Protein AF-A0A968JKD2-F1 (afdb_monomer_lite)

pLDDT: mean 70.76, std 13.06, range [42.16, 91.88]

Sequence (62 aa):
MKRYTILFLLLFLALIHAFSQEQKISGVVTDAENGDPLPGVSVMVEGTEKGWLPIMKENIQF

Radius of gyration: 20.39 Å; chains: 1; bounding box: 45×22×54 Å

Structure (mmCIF, N/CA/C/O backbone):
data_AF-A0A968JKD2-F1
#
_entry.id   AF-A0A968JKD2-F1
#
loop_
_atom_site.group_PDB
_atom_site.id
_atom_site.type_symbol
_atom_site.label_atom_id
_atom_site.label_alt_id
_atom_site.label_comp_id
_atom_site.label_asym_id
_atom_site.label_entity_id
_atom_site.label_seq_id
_atom_site.pdbx_PDB_ins_code
_atom_site.Cartn_x
_atom_site.Cartn_y
_atom_site.Cartn_z
_atom_site.occupancy
_atom_site.B_iso_or_equiv
_atom_site.auth_seq_id
_atom_site.auth_comp_id
_atom_site.auth_asym_id
_atom_site.auth_atom_id
_atom_site.pdbx_PDB_model_num
ATOM 1 N N . MET A 1 1 ? -27.883 -11.852 32.536 1.00 56.69 1 MET A N 1
ATOM 2 C CA . MET A 1 1 ? -28.012 -10.823 31.477 1.00 56.69 1 MET A CA 1
ATOM 3 C C . MET A 1 1 ? -26.702 -10.074 31.204 1.00 56.69 1 MET A C 1
ATOM 5 O O . MET A 1 1 ? -26.218 -10.167 30.089 1.00 56.69 1 MET A O 1
ATOM 9 N N . LYS A 1 2 ? -26.066 -9.422 32.197 1.00 60.31 2 LYS A N 1
ATOM 10 C CA . LYS A 1 2 ? -24.875 -8.552 32.001 1.00 60.31 2 LYS A CA 1
ATOM 11 C C . LYS A 1 2 ? -23.638 -9.217 31.359 1.00 60.31 2 LYS A C 1
ATOM 13 O O . LYS A 1 2 ? -22.885 -8.560 30.651 1.00 60.31 2 LYS A O 1
ATOM 18 N N . ARG A 1 3 ? -23.432 -10.523 31.584 1.00 71.19 3 ARG A N 1
ATOM 19 C CA . ARG A 1 3 ? -22.261 -11.278 31.090 1.00 71.19 3 ARG A CA 1
ATOM 20 C C . ARG A 1 3 ? -22.259 -11.472 29.565 1.00 71.19 3 ARG A C 1
ATOM 22 O O . ARG A 1 3 ? -21.196 -11.464 28.962 1.00 71.19 3 ARG A O 1
ATOM 29 N N . TYR A 1 4 ? -23.435 -11.586 28.946 1.00 86.12 4 TYR A N 1
ATOM 30 C CA . TYR A 1 4 ? -23.5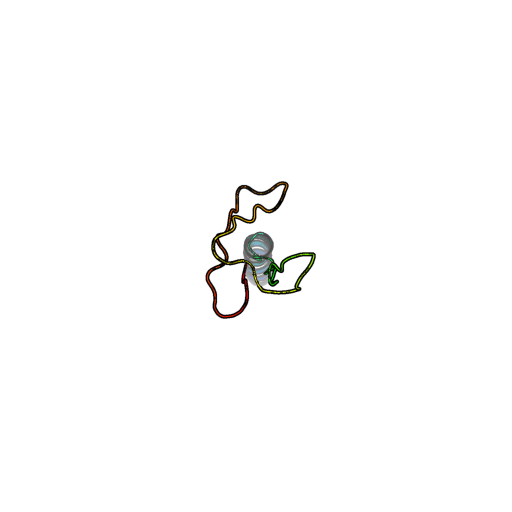65 -11.675 27.485 1.00 86.12 4 TYR A CA 1
ATOM 31 C C . TYR A 1 4 ? -23.543 -10.295 26.818 1.00 86.12 4 TYR A C 1
ATOM 33 O O . TYR A 1 4 ? -23.118 -10.177 25.675 1.00 86.12 4 TYR A O 1
ATOM 41 N N . THR A 1 5 ? -23.930 -9.243 27.549 1.00 89.38 5 THR A N 1
ATOM 42 C CA . THR A 1 5 ? -23.891 -7.853 27.071 1.00 89.38 5 THR A CA 1
ATOM 43 C C . THR A 1 5 ? -22.472 -7.410 26.716 1.00 89.38 5 THR A C 1
ATOM 45 O O . THR A 1 5 ? -22.264 -6.807 25.670 1.00 89.38 5 THR A O 1
ATOM 48 N N . ILE A 1 6 ? -21.483 -7.761 27.544 1.00 91.44 6 ILE A N 1
ATOM 49 C CA . ILE A 1 6 ? -20.067 -7.445 27.285 1.00 91.44 6 ILE A CA 1
ATOM 50 C C . ILE A 1 6 ? -19.556 -8.193 26.046 1.00 91.44 6 ILE A C 1
ATOM 52 O O . ILE A 1 6 ? -18.826 -7.628 25.239 1.00 91.44 6 ILE A O 1
ATOM 56 N N . LEU A 1 7 ? -19.977 -9.447 25.870 1.00 91.44 7 LEU A N 1
ATOM 57 C CA . LEU A 1 7 ? -19.575 -10.275 24.734 1.00 91.44 7 LEU A CA 1
ATOM 58 C C . LEU A 1 7 ? -20.123 -9.721 23.408 1.00 91.44 7 LEU A C 1
ATOM 60 O O . LEU A 1 7 ? -19.398 -9.650 22.420 1.00 91.44 7 LEU A O 1
ATOM 64 N N . PHE A 1 8 ? -21.375 -9.254 23.414 1.00 91.69 8 PHE A N 1
ATOM 65 C CA . PHE A 1 8 ? -21.984 -8.558 22.278 1.00 91.69 8 PHE A CA 1
ATOM 66 C C . PHE A 1 8 ? -21.295 -7.225 21.961 1.00 91.69 8 PHE A C 1
ATOM 68 O O . PHE A 1 8 ? -21.087 -6.910 20.793 1.00 91.69 8 PHE A O 1
ATOM 75 N N . LEU A 1 9 ? -20.906 -6.460 22.985 1.00 91.88 9 LEU A N 1
ATOM 76 C CA . LEU A 1 9 ? -20.185 -5.198 22.810 1.00 91.88 9 LEU A CA 1
ATOM 77 C C . LEU A 1 9 ? -18.803 -5.410 22.173 1.00 91.88 9 LEU A C 1
ATOM 79 O O . LEU A 1 9 ? -18.432 -4.687 21.252 1.00 91.88 9 LEU A O 1
ATOM 83 N N . LEU A 1 10 ? -18.064 -6.427 22.627 1.00 91.31 10 LEU A N 1
ATOM 84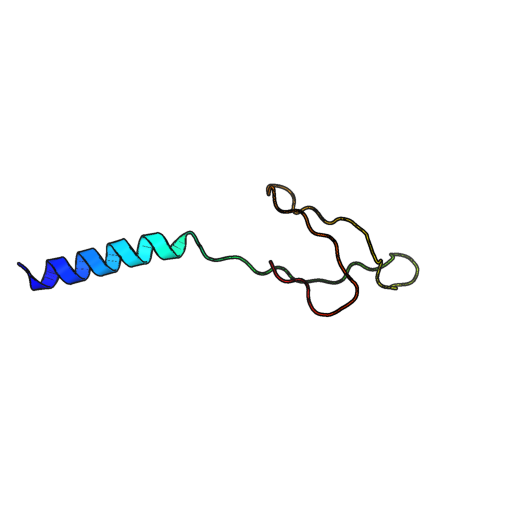 C CA . LEU A 1 10 ? -16.772 -6.815 22.051 1.00 91.31 10 LEU A CA 1
ATOM 85 C C . LEU A 1 10 ? -16.909 -7.255 20.590 1.00 91.31 10 LEU A C 1
ATOM 87 O O . LEU A 1 10 ? -16.097 -6.865 19.755 1.00 91.31 10 LEU A O 1
ATOM 91 N N . LEU A 1 11 ? -17.956 -8.023 20.271 1.00 91.25 11 LEU A N 1
ATOM 92 C CA . LEU A 1 11 ? -18.229 -8.459 18.902 1.00 91.25 11 LEU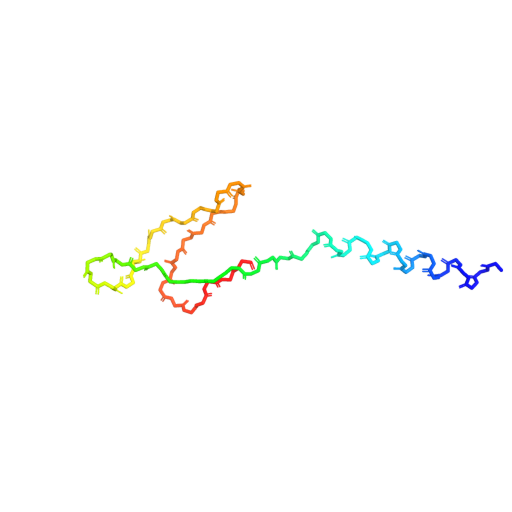 A CA 1
ATOM 93 C C . LEU A 1 11 ? -18.536 -7.271 17.980 1.00 91.25 11 LEU A C 1
ATOM 95 O O . LEU A 1 11 ? -18.017 -7.201 16.870 1.00 91.25 11 LEU A O 1
ATOM 99 N N . PHE A 1 12 ? -19.334 -6.312 18.456 1.00 89.50 12 PHE A N 1
ATOM 100 C CA . PHE A 1 12 ? -19.648 -5.100 17.703 1.00 89.50 12 PHE A CA 1
ATOM 101 C C . PHE A 1 12 ? -18.401 -4.245 17.448 1.00 89.50 12 PHE A C 1
ATOM 103 O O . PHE A 1 12 ? -18.193 -3.761 16.338 1.00 89.50 12 PHE A O 1
ATOM 110 N N . LEU A 1 13 ? -17.527 -4.118 18.448 1.00 88.38 13 LEU A N 1
ATOM 111 C CA . LEU A 1 13 ? -16.282 -3.371 18.313 1.00 88.38 13 LEU A CA 1
ATOM 112 C C . LEU A 1 13 ? -15.317 -4.037 17.317 1.00 88.38 13 LEU A C 1
ATOM 114 O O . LEU A 1 13 ? -14.665 -3.341 16.543 1.00 88.38 13 LEU A O 1
ATOM 118 N N . ALA A 1 14 ? -15.261 -5.371 17.277 1.00 86.56 14 ALA A N 1
ATOM 119 C CA . ALA A 1 14 ? -14.433 -6.113 16.324 1.00 86.56 14 ALA A CA 1
ATOM 120 C C . ALA A 1 14 ? -14.862 -5.903 14.858 1.00 86.56 14 ALA A C 1
ATOM 122 O O . ALA A 1 14 ? -14.005 -5.814 13.980 1.00 86.56 14 ALA A O 1
ATOM 123 N N . LEU A 1 15 ? -16.165 -5.755 14.589 1.00 84.62 15 LEU A N 1
ATOM 124 C CA . LEU A 1 15 ? -16.682 -5.493 13.239 1.00 84.62 15 LEU A CA 1
ATOM 125 C C . LEU A 1 15 ? -16.219 -4.141 12.680 1.0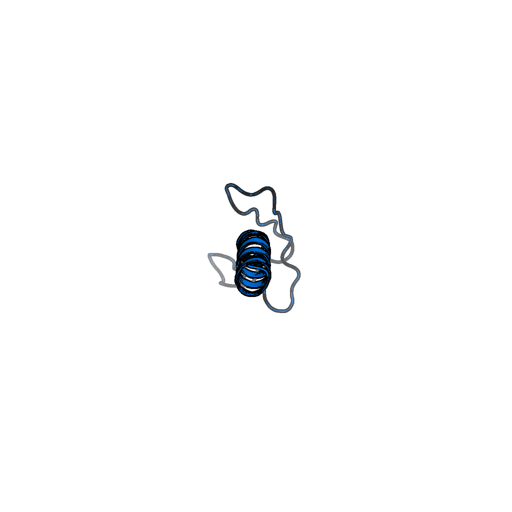0 84.62 15 LEU A C 1
ATOM 127 O O . LEU A 1 15 ? -15.980 -4.029 11.483 1.00 84.62 15 LEU A O 1
ATOM 131 N N . ILE A 1 16 ? -16.034 -3.133 13.536 1.00 81.62 16 ILE A N 1
ATOM 132 C CA . ILE A 1 16 ? -15.557 -1.801 13.125 1.00 8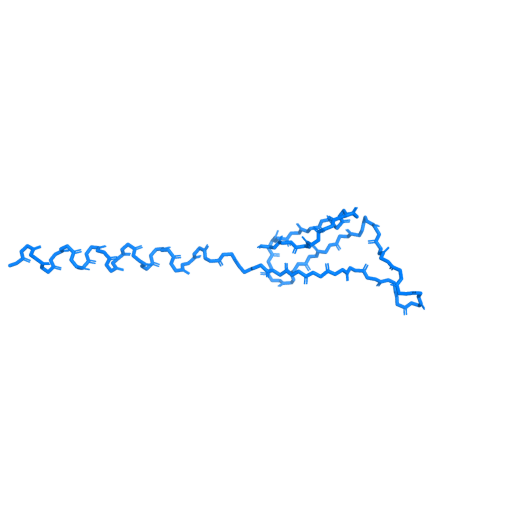1.62 16 ILE A CA 1
ATOM 133 C C . ILE A 1 16 ? -14.087 -1.861 12.675 1.00 81.62 16 ILE A C 1
ATOM 135 O O . ILE A 1 16 ? -13.694 -1.172 11.739 1.00 81.62 16 ILE A O 1
ATOM 139 N N . HIS A 1 17 ? -13.280 -2.731 13.288 1.00 76.25 17 HIS A N 1
ATOM 140 C CA . HIS A 1 17 ? -11.859 -2.881 12.954 1.00 76.25 17 HIS A CA 1
ATOM 141 C C . HIS A 1 17 ? -11.625 -3.702 11.673 1.00 76.25 17 HIS A C 1
ATOM 143 O O . HIS A 1 17 ? -10.565 -3.586 11.060 1.00 76.25 17 HIS A O 1
ATOM 149 N N . ALA A 1 18 ? -12.605 -4.500 11.233 1.00 69.12 18 ALA A N 1
ATOM 150 C CA . ALA A 1 18 ? -12.498 -5.307 10.015 1.00 69.12 18 ALA A CA 1
ATOM 151 C C . ALA A 1 18 ? -12.440 -4.459 8.731 1.00 69.12 18 ALA A C 1
ATOM 153 O O . ALA A 1 18 ? -11.819 -4.868 7.756 1.00 69.12 18 ALA A O 1
ATOM 154 N N . PHE A 1 19 ? -13.038 -3.264 8.736 1.00 66.56 19 PHE A N 1
ATOM 155 C CA . PHE A 1 19 ? -13.091 -2.373 7.570 1.00 66.56 19 PHE A CA 1
ATOM 156 C C . PHE A 1 19 ? -11.855 -1.471 7.398 1.00 66.56 19 PHE A C 1
ATOM 158 O O . PHE A 1 19 ? -11.786 -0.726 6.428 1.00 66.56 19 PHE A O 1
ATOM 165 N N . SER A 1 20 ? -10.873 -1.535 8.305 1.00 61.56 20 SER A N 1
ATOM 166 C CA . SER A 1 20 ? -9.685 -0.661 8.301 1.00 61.56 20 SER A CA 1
ATOM 167 C C . SER A 1 20 ? -8.373 -1.406 8.024 1.00 61.56 20 SER A C 1
ATOM 169 O O . SER A 1 20 ? -7.297 -0.903 8.347 1.00 61.56 20 SER A O 1
ATOM 171 N N . GLN A 1 21 ? -8.427 -2.616 7.465 1.00 64.88 21 GLN A N 1
ATOM 172 C CA . GLN A 1 21 ? -7.211 -3.331 7.079 1.00 64.88 21 GLN A CA 1
ATOM 173 C C . GLN A 1 21 ? -6.630 -2.700 5.809 1.00 64.88 21 GLN A C 1
ATOM 175 O O . GLN A 1 21 ? -7.122 -2.935 4.707 1.00 64.88 21 GLN A O 1
ATOM 180 N N . GLU A 1 22 ? -5.586 -1.887 5.963 1.00 68.44 22 GLU A N 1
ATOM 181 C CA . GLU A 1 22 ? -4.782 -1.426 4.832 1.00 68.44 22 GLU A CA 1
ATOM 182 C C . GLU A 1 22 ? -4.090 -2.630 4.185 1.00 68.44 22 GLU A C 1
ATOM 184 O O . GLU A 1 22 ? -3.268 -3.318 4.799 1.00 68.44 22 GLU A O 1
ATOM 189 N N . GLN A 1 23 ? -4.471 -2.934 2.941 1.00 67.19 23 GLN A N 1
ATOM 190 C CA . GLN A 1 23 ? -3.736 -3.894 2.135 1.00 67.19 23 GLN A CA 1
ATOM 191 C C . GLN A 1 23 ? -2.469 -3.243 1.610 1.00 67.19 23 GLN A C 1
ATOM 193 O O . GLN A 1 23 ? -2.500 -2.386 0.731 1.00 67.19 23 GLN A O 1
ATOM 198 N N . LYS A 1 24 ? -1.354 -3.751 2.114 1.00 63.84 24 LYS A N 1
ATOM 199 C CA . LYS A 1 24 ? -0.023 -3.330 1.732 1.00 63.84 24 LYS A CA 1
ATOM 200 C C . LYS A 1 24 ? 0.420 -3.981 0.435 1.00 63.84 24 LYS A C 1
ATOM 202 O O . LYS A 1 24 ? 0.788 -5.153 0.408 1.00 63.84 24 LYS A O 1
ATOM 207 N N . ILE A 1 25 ? 0.386 -3.211 -0.641 1.00 68.62 25 ILE A N 1
ATOM 208 C CA . ILE A 1 25 ? 0.937 -3.583 -1.941 1.00 68.62 25 ILE A CA 1
ATOM 209 C C . ILE A 1 25 ? 2.422 -3.167 -1.942 1.00 68.62 25 ILE A C 1
ATOM 211 O O . ILE A 1 25 ? 2.827 -2.242 -1.246 1.00 68.62 25 ILE A O 1
ATOM 215 N N . SER A 1 26 ? 3.298 -3.890 -2.627 1.00 68.81 26 SER A N 1
ATOM 216 C CA . SER A 1 26 ? 4.703 -3.493 -2.739 1.00 68.81 26 SER A CA 1
ATOM 217 C C . SER A 1 26 ? 5.278 -3.921 -4.083 1.00 68.81 26 SER A C 1
ATOM 219 O O . SER A 1 26 ? 4.844 -4.919 -4.653 1.00 68.81 26 SER A O 1
ATOM 221 N N . GLY A 1 27 ? 6.224 -3.154 -4.628 1.00 68.88 27 GLY A N 1
ATOM 222 C CA . GLY A 1 27 ? 6.821 -3.429 -5.935 1.00 68.88 27 GLY A CA 1
ATOM 223 C C . GLY A 1 27 ? 7.969 -2.480 -6.273 1.00 68.88 27 GLY A C 1
ATOM 224 O O . GLY A 1 27 ? 8.277 -1.572 -5.508 1.00 68.88 27 GLY A O 1
ATOM 225 N N . VAL A 1 28 ? 8.615 -2.694 -7.414 1.00 76.94 28 VAL A N 1
ATOM 226 C CA . VAL A 1 28 ? 9.587 -1.766 -8.009 1.00 76.94 28 VAL A CA 1
ATOM 227 C C . VAL A 1 28 ? 9.149 -1.544 -9.448 1.00 76.94 28 VAL A C 1
ATOM 229 O O . VAL A 1 28 ? 8.801 -2.505 -10.130 1.00 76.94 28 VAL A O 1
ATOM 232 N N . VAL A 1 29 ? 9.130 -0.290 -9.900 1.00 79.38 29 VAL A N 1
ATOM 233 C CA . VAL A 1 29 ? 8.842 0.027 -11.303 1.00 79.38 29 VAL A CA 1
ATOM 234 C C . VAL A 1 29 ? 10.153 -0.010 -12.072 1.00 79.38 29 VAL A C 1
ATOM 236 O O . VAL A 1 29 ? 11.066 0.739 -11.732 1.00 79.38 29 VAL A O 1
ATOM 239 N N . THR A 1 30 ? 10.246 -0.869 -13.084 1.00 79.50 30 THR A N 1
ATOM 240 C CA . THR A 1 30 ? 11.443 -1.046 -13.916 1.00 79.50 30 THR A CA 1
ATOM 241 C C . THR A 1 30 ? 11.166 -0.731 -15.380 1.00 79.50 30 THR A C 1
ATOM 243 O O . THR A 1 30 ? 10.051 -0.934 -15.862 1.00 79.50 30 THR A O 1
ATOM 246 N N . ASP A 1 31 ? 12.193 -0.272 -16.084 1.00 78.12 31 ASP A N 1
ATOM 247 C CA . ASP A 1 31 ? 12.192 -0.089 -17.530 1.00 78.12 31 ASP A CA 1
ATOM 248 C C . ASP A 1 31 ? 12.071 -1.437 -18.261 1.00 78.12 31 ASP A C 1
ATOM 250 O O . ASP A 1 31 ? 12.643 -2.443 -17.832 1.00 78.12 31 ASP A O 1
ATOM 254 N N . ALA A 1 32 ? 11.312 -1.464 -19.357 1.00 78.75 32 ALA A N 1
ATOM 255 C CA . ALA A 1 32 ? 11.016 -2.692 -20.093 1.00 78.75 32 ALA A CA 1
ATOM 256 C C . ALA A 1 32 ? 12.201 -3.213 -20.924 1.00 78.75 32 ALA A C 1
ATOM 258 O O . ALA A 1 32 ? 12.260 -4.411 -21.197 1.00 78.75 32 ALA A O 1
ATOM 259 N N . GLU A 1 33 ? 13.124 -2.341 -21.333 1.00 80.44 33 GLU A N 1
ATOM 260 C CA . GLU A 1 33 ? 14.267 -2.705 -22.175 1.00 80.44 33 GLU A CA 1
ATOM 261 C C . GLU A 1 33 ? 15.492 -3.057 -21.330 1.00 80.44 33 GLU A C 1
ATOM 263 O O . GLU A 1 33 ? 16.180 -4.037 -21.617 1.00 80.44 33 GLU A O 1
ATOM 268 N N . ASN A 1 34 ? 15.736 -2.285 -20.266 1.00 78.12 34 ASN A N 1
ATOM 269 C CA . ASN A 1 34 ? 16.981 -2.371 -19.495 1.00 78.12 34 ASN A CA 1
ATOM 270 C C . ASN A 1 34 ? 16.808 -2.980 -18.094 1.00 78.12 34 ASN A C 1
ATOM 272 O O . ASN A 1 34 ? 17.792 -3.366 -17.469 1.00 78.12 34 ASN A O 1
ATOM 276 N N . GLY A 1 35 ? 15.574 -3.087 -17.585 1.00 75.44 35 GLY A N 1
ATOM 277 C CA . GLY A 1 35 ? 15.296 -3.597 -16.236 1.00 75.44 35 GLY A CA 1
ATOM 278 C C . GLY A 1 35 ? 15.683 -2.639 -15.101 1.00 75.44 35 GLY A C 1
ATOM 279 O O . GLY A 1 35 ? 15.525 -2.983 -13.929 1.00 75.44 35 GLY A O 1
ATOM 280 N N . ASP A 1 36 ? 16.161 -1.438 -15.430 1.00 78.50 36 ASP A N 1
ATOM 281 C CA . ASP A 1 36 ? 16.565 -0.430 -14.454 1.00 78.50 36 ASP A CA 1
ATOM 282 C C . ASP A 1 36 ? 15.347 0.183 -13.743 1.00 78.50 36 ASP A C 1
ATOM 284 O O . ASP A 1 36 ? 14.307 0.388 -14.374 1.00 78.50 36 ASP A O 1
ATOM 288 N N . PRO A 1 37 ? 15.430 0.519 -12.442 1.00 75.62 37 PRO A N 1
ATOM 289 C CA . PRO A 1 37 ? 14.318 1.138 -11.734 1.00 75.62 37 PRO A CA 1
ATOM 290 C C . PRO A 1 37 ? 14.049 2.554 -12.260 1.00 75.62 37 PRO A C 1
ATOM 292 O O . PRO A 1 37 ? 14.975 3.354 -12.391 1.00 75.62 37 PRO A O 1
ATOM 295 N N . LEU A 1 38 ? 12.783 2.895 -12.505 1.00 75.25 38 LEU A N 1
ATOM 296 C CA . LEU A 1 38 ? 12.375 4.206 -13.017 1.00 75.25 38 LEU A CA 1
ATOM 297 C C . LEU A 1 38 ? 12.049 5.175 -11.861 1.00 75.25 38 LEU A C 1
ATOM 299 O O . LEU A 1 38 ? 11.036 4.989 -11.177 1.00 75.25 38 LEU A O 1
ATOM 303 N N . PRO A 1 39 ? 12.869 6.219 -11.616 1.00 76.56 39 PRO A N 1
ATOM 304 C CA . PRO A 1 39 ? 12.599 7.198 -10.567 1.00 76.56 39 PRO A CA 1
ATOM 305 C C . PRO A 1 39 ? 11.550 8.223 -11.014 1.00 76.56 39 PRO A C 1
ATOM 307 O O . PRO A 1 39 ? 11.527 8.639 -12.169 1.00 76.56 39 PRO A O 1
ATOM 310 N N . GLY A 1 40 ? 10.727 8.702 -10.076 1.00 70.25 40 GLY A N 1
ATOM 311 C CA . GLY A 1 40 ? 9.873 9.876 -10.307 1.00 70.25 40 GLY A CA 1
ATOM 312 C C . GLY A 1 40 ? 8.661 9.648 -11.217 1.00 70.25 40 GLY A C 1
ATOM 313 O O . GLY A 1 40 ? 8.042 10.615 -11.653 1.00 70.25 40 GLY A O 1
ATOM 314 N N . VAL A 1 41 ? 8.303 8.394 -11.496 1.00 73.06 41 VAL A N 1
ATOM 315 C CA . VAL A 1 41 ? 7.034 8.058 -12.160 1.00 73.06 41 VAL A CA 1
ATOM 316 C C . VAL A 1 41 ? 5.854 8.224 -11.191 1.00 73.06 4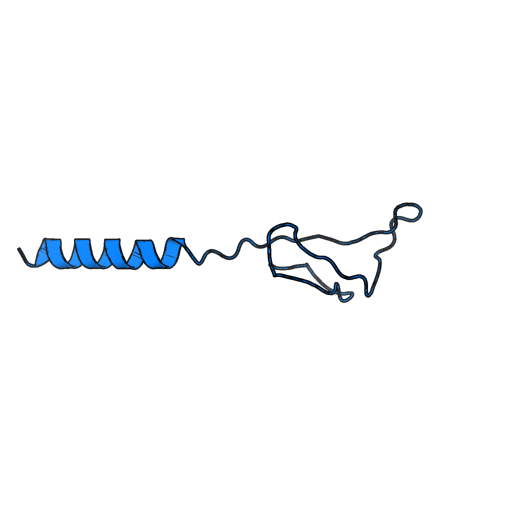1 VAL A C 1
ATOM 318 O O . VAL A 1 41 ? 6.049 8.334 -9.991 1.00 73.06 41 VAL A O 1
ATOM 321 N N . SER A 1 42 ? 4.616 8.270 -11.672 1.00 67.75 42 SER A N 1
ATOM 322 C CA . SER A 1 42 ? 3.432 8.253 -10.798 1.00 67.75 42 SER A CA 1
ATOM 323 C C . SER A 1 42 ? 2.680 6.949 -11.013 1.00 67.75 42 SER A C 1
ATOM 325 O O . SER A 1 42 ? 2.441 6.562 -12.156 1.00 67.75 42 SER A O 1
ATOM 327 N N . VAL A 1 43 ? 2.335 6.263 -9.926 1.00 72.38 43 VAL A N 1
ATOM 328 C CA . VAL A 1 43 ? 1.572 5.013 -9.946 1.00 72.38 43 VAL A CA 1
ATOM 329 C C . VAL A 1 43 ? 0.216 5.269 -9.303 1.00 72.38 43 VAL A C 1
ATOM 331 O O . VAL A 1 43 ? 0.136 5.708 -8.156 1.00 72.38 43 VAL A O 1
ATOM 334 N N . MET A 1 44 ? -0.852 4.986 -10.045 1.00 71.88 44 MET A N 1
ATOM 335 C CA . MET A 1 44 ? -2.231 5.057 -9.568 1.00 71.88 44 MET A CA 1
ATOM 336 C C . MET A 1 44 ? -2.804 3.645 -9.524 1.00 71.88 44 MET A C 1
ATOM 338 O O . MET A 1 44 ? -2.693 2.910 -10.506 1.00 71.88 44 MET A O 1
ATOM 342 N N . VAL A 1 45 ? -3.421 3.264 -8.406 1.00 71.31 45 VAL A N 1
ATOM 343 C CA . VAL A 1 45 ? -4.137 1.987 -8.325 1.00 71.31 45 VAL A CA 1
ATOM 344 C C . VAL A 1 45 ? -5.544 2.193 -8.866 1.00 71.31 45 VAL A C 1
ATOM 346 O O . VAL A 1 45 ? -6.332 2.954 -8.299 1.00 71.31 45 VAL A O 1
ATOM 349 N N . GLU A 1 46 ? -5.843 1.521 -9.976 1.00 64.50 46 GLU A N 1
ATOM 350 C CA . GLU A 1 46 ? -7.138 1.595 -10.647 1.00 64.50 46 GLU A CA 1
ATOM 351 C C . GLU A 1 46 ? -8.282 1.255 -9.677 1.00 64.50 46 GLU A C 1
ATOM 353 O O . GLU A 1 46 ? -8.218 0.281 -8.926 1.00 64.50 46 GLU A O 1
ATOM 358 N N . GLY A 1 47 ? -9.320 2.095 -9.660 1.00 64.44 47 GLY A N 1
ATOM 359 C CA . GLY A 1 47 ? -10.450 1.958 -8.736 1.00 64.44 47 GLY A CA 1
ATOM 360 C C . GLY A 1 47 ? -10.220 2.532 -7.333 1.00 64.44 47 GLY A C 1
ATOM 361 O O . GLY A 1 47 ? -11.111 2.424 -6.492 1.00 64.44 47 GLY A O 1
ATOM 362 N N . THR A 1 48 ? -9.074 3.169 -7.067 1.00 63.19 48 THR A N 1
ATOM 363 C CA . THR A 1 48 ? -8.811 3.886 -5.809 1.00 63.19 48 THR A CA 1
ATOM 364 C C . THR A 1 48 ? -8.418 5.339 -6.072 1.00 63.19 48 THR A C 1
ATOM 366 O O . THR A 1 48 ? -7.846 5.658 -7.109 1.00 63.19 48 THR A O 1
ATOM 369 N N . GLU A 1 49 ? -8.668 6.227 -5.109 1.00 62.38 49 GLU A N 1
ATOM 370 C CA . GLU A 1 49 ? -8.133 7.600 -5.130 1.00 62.38 49 GLU A CA 1
ATOM 371 C C . GLU A 1 49 ? -6.682 7.672 -4.599 1.00 62.38 49 GLU A C 1
ATOM 373 O O . GLU A 1 49 ? -6.131 8.757 -4.412 1.00 62.38 49 GLU A O 1
ATOM 378 N N . LYS A 1 50 ? -6.044 6.522 -4.327 1.00 61.72 50 LYS A N 1
ATOM 379 C CA . LYS A 1 50 ? -4.684 6.446 -3.781 1.00 61.72 50 LYS A CA 1
ATOM 380 C C . LYS A 1 50 ? -3.652 6.506 -4.921 1.00 61.72 50 LYS A C 1
ATOM 382 O O . LYS A 1 50 ? -3.476 5.536 -5.656 1.00 61.72 50 LYS A O 1
ATOM 387 N N . GLY A 1 51 ? -2.941 7.632 -5.036 1.00 53.97 51 GLY A N 1
ATOM 388 C CA . GLY A 1 51 ? -1.787 7.809 -5.933 1.00 53.97 51 GLY A CA 1
ATOM 389 C C . GLY A 1 51 ? -0.444 7.785 -5.188 1.00 53.97 51 GLY A C 1
ATOM 390 O O . GLY A 1 51 ? -0.376 8.200 -4.032 1.00 53.97 51 GLY A O 1
ATOM 391 N N . TRP A 1 52 ? 0.628 7.321 -5.841 1.00 63.16 52 TRP A N 1
ATOM 392 C CA . TRP A 1 52 ? 1.973 7.218 -5.255 1.00 63.16 52 TRP A CA 1
ATOM 393 C C . TRP A 1 52 ? 3.087 7.676 -6.210 1.00 63.16 52 TRP A C 1
ATOM 395 O O . TRP A 1 52 ? 3.037 7.424 -7.412 1.00 63.16 52 TRP A O 1
ATOM 405 N N . LEU A 1 53 ? 4.139 8.285 -5.651 1.00 58.91 53 LEU A N 1
ATOM 406 C CA . LEU A 1 53 ? 5.397 8.606 -6.335 1.00 58.91 53 LEU A CA 1
ATOM 407 C C . LEU A 1 53 ? 6.500 7.672 -5.795 1.00 58.91 53 LEU A C 1
ATOM 409 O O . LEU A 1 53 ? 6.868 7.802 -4.626 1.00 58.91 53 LEU A O 1
ATOM 413 N N . PRO A 1 54 ? 7.052 6.723 -6.576 1.00 57.66 54 PRO A N 1
ATOM 414 C CA . PRO A 1 54 ? 8.158 5.892 -6.143 1.00 57.66 54 PRO A CA 1
ATOM 415 C C . PRO A 1 54 ? 9.417 6.756 -6.017 1.00 57.66 54 PRO A C 1
ATOM 417 O O . PRO A 1 54 ? 9.982 7.243 -6.999 1.00 57.66 54 PRO A O 1
ATOM 420 N N . ILE A 1 55 ? 9.850 6.946 -4.772 1.00 50.62 55 ILE A N 1
ATOM 421 C CA . ILE A 1 55 ? 11.147 7.525 -4.435 1.00 50.62 55 ILE A CA 1
ATOM 422 C C . ILE A 1 55 ? 12.122 6.359 -4.276 1.00 50.62 55 ILE A C 1
ATOM 424 O O . ILE A 1 55 ? 11.796 5.349 -3.655 1.00 50.62 55 ILE A O 1
ATOM 428 N N . MET A 1 56 ? 13.308 6.489 -4.866 1.00 56.12 56 MET A N 1
ATOM 429 C CA . MET A 1 56 ? 14.388 5.501 -4.839 1.00 56.12 56 MET A CA 1
ATOM 430 C C . MET A 1 56 ? 14.908 5.252 -3.413 1.00 56.12 56 MET A C 1
ATOM 432 O O . MET A 1 56 ? 15.962 5.763 -3.042 1.00 56.12 56 MET A O 1
ATOM 436 N N . LYS A 1 57 ? 14.176 4.482 -2.604 1.00 42.16 57 LYS A N 1
ATOM 437 C CA . LYS A 1 57 ? 14.691 3.579 -1.569 1.00 42.16 57 LYS A CA 1
ATOM 438 C C . LYS A 1 57 ? 13.547 2.874 -0.854 1.00 42.16 57 LYS A C 1
ATOM 440 O O . LYS A 1 57 ? 12.601 3.512 -0.418 1.00 42.16 57 LYS A O 1
ATOM 445 N N . GLU A 1 58 ? 13.745 1.569 -0.697 1.00 46.00 58 GLU A N 1
ATOM 446 C CA . GLU A 1 58 ? 13.052 0.668 0.222 1.00 46.00 58 GLU A CA 1
ATOM 447 C C . GLU A 1 58 ? 11.526 0.633 0.124 1.00 46.00 58 GLU A C 1
ATOM 449 O O . GLU A 1 58 ? 10.816 1.390 0.767 1.00 46.00 58 GLU A O 1
ATOM 454 N N . ASN A 1 59 ? 11.066 -0.406 -0.579 1.00 44.97 59 ASN A N 1
ATOM 455 C CA . ASN A 1 59 ? 9.833 -1.124 -0.282 1.00 44.97 59 ASN A CA 1
ATOM 456 C C . ASN A 1 59 ? 8.570 -0.251 -0.340 1.00 44.97 59 ASN A C 1
ATOM 458 O O . ASN A 1 59 ? 8.189 0.390 0.631 1.00 44.97 59 ASN A O 1
ATOM 462 N N . ILE A 1 60 ? 7.864 -0.284 -1.472 1.00 53.19 60 ILE A N 1
ATOM 463 C CA . ILE A 1 60 ? 6.533 0.326 -1.577 1.00 53.19 60 ILE A CA 1
ATOM 464 C C . ILE A 1 60 ? 5.636 -0.280 -0.481 1.00 53.19 60 ILE A C 1
ATOM 466 O O . ILE A 1 60 ? 5.661 -1.488 -0.265 1.00 53.19 60 ILE A O 1
ATOM 470 N N . GLN A 1 61 ? 4.924 0.537 0.288 1.00 43.50 61 GLN A N 1
ATOM 471 C CA . GLN A 1 61 ? 3.985 0.089 1.318 1.00 43.50 61 GLN A CA 1
ATOM 472 C C . GLN A 1 61 ? 2.660 0.810 1.036 1.00 43.50 61 GLN A C 1
ATOM 474 O O . GLN A 1 61 ? 2.682 2.028 0.868 1.00 43.50 61 GLN A O 1
ATOM 479 N N . PHE A 1 62 ? 1.545 0.082 0.959 1.00 53.81 62 PHE A N 1
ATOM 480 C CA . PHE A 1 62 ? 0.190 0.655 0.891 1.00 53.81 62 PHE A CA 1
ATOM 481 C C . PHE A 1 62 ? -0.589 0.370 2.178 1.00 53.81 62 PHE A C 1
ATOM 483 O O . PHE A 1 62 ? -0.107 -0.479 2.969 1.00 53.81 62 PHE A O 1
#

Secondary structure (DSSP, 8-state):
-HHHHHHHHHHHHHHHHHTT---------B-TTT--B-TT--EE-TTSS-EE---SSS----

Foldseek 3Di:
DVVVVVVVVVVVVVVVVVVPDDDWDKDFDADPPPRHGDAQDKDDDPPDPDIDGDHPDDIRTD